Protein AF-A0A4Q6GSN2-F1 (afdb_monomer_lite)

Sequence (92 aa):
MAEIIRNYFMPRWRIDRISCVCGWEGASAQMQMELHEEVTDYACPACENTLLIVSHPDMAQVQQAAAEGNAEAQQQLALVEEALALHRKADQ

Foldseek 3Di:
DAAEAAQPLPPDQQFDWFADPVGDIGGLVQFDWDDDDFWIWTAHPPPRHTHYIYGDDDPVSLVVCVVVVRPVSVVVNVVVVVVVVVVVVVVD

pLDDT: mean 89.49, std 8.02, range [51.66, 95.0]

Structure (mmCIF, N/CA/C/O backbone):
data_AF-A0A4Q6GSN2-F1
#
_entry.id   AF-A0A4Q6GSN2-F1
#
loop_
_atom_site.group_PDB
_atom_site.id
_atom_site.type_symbol
_atom_site.label_atom_id
_atom_site.label_alt_id
_atom_site.label_comp_id
_atom_site.label_asym_id
_atom_site.label_entity_id
_atom_site.label_seq_id
_atom_site.pdbx_PDB_ins_code
_atom_site.Cartn_x
_atom_site.Cartn_y
_atom_site.Cartn_z
_atom_site.occupancy
_atom_site.B_iso_or_equiv
_atom_site.auth_seq_id
_atom_site.auth_comp_id
_atom_site.auth_asym_id
_atom_site.auth_atom_id
_atom_site.pdbx_PDB_model_num
ATOM 1 N N . MET A 1 1 ? 8.397 -14.454 -15.484 1.00 64.44 1 MET A N 1
ATOM 2 C CA . MET A 1 1 ? 7.513 -14.940 -14.405 1.00 64.44 1 MET A CA 1
ATOM 3 C C . MET A 1 1 ? 7.304 -13.759 -13.478 1.00 64.44 1 MET A C 1
ATOM 5 O O . MET A 1 1 ? 8.303 -13.120 -13.176 1.00 64.44 1 MET A O 1
ATOM 9 N N . ALA A 1 2 ? 6.060 -13.412 -13.148 1.00 84.00 2 ALA A N 1
ATOM 10 C CA . ALA A 1 2 ? 5.776 -12.272 -12.276 1.00 84.00 2 ALA A CA 1
ATOM 11 C C . ALA A 1 2 ? 6.251 -12.564 -10.847 1.00 84.00 2 ALA A C 1
ATOM 13 O O . ALA A 1 2 ? 6.164 -13.706 -10.386 1.00 84.00 2 ALA A O 1
ATOM 14 N N . GLU A 1 3 ? 6.761 -11.547 -10.163 1.00 89.94 3 GLU A N 1
ATOM 15 C CA . GLU A 1 3 ? 7.115 -11.649 -8.750 1.00 89.94 3 GLU A CA 1
ATOM 16 C C . GLU A 1 3 ? 5.855 -11.502 -7.888 1.00 89.94 3 GLU A C 1
ATOM 18 O O . GLU A 1 3 ? 5.003 -10.661 -8.166 1.00 89.94 3 GLU A O 1
ATOM 23 N N . ILE A 1 4 ? 5.713 -12.339 -6.855 1.00 92.44 4 ILE A N 1
ATOM 24 C CA . ILE A 1 4 ? 4.534 -12.342 -5.979 1.00 92.44 4 ILE A CA 1
ATOM 25 C C . ILE A 1 4 ? 4.937 -11.851 -4.591 1.00 92.44 4 ILE A C 1
ATOM 27 O O . ILE A 1 4 ? 5.634 -12.550 -3.849 1.00 92.44 4 ILE A O 1
ATOM 31 N N . ILE A 1 5 ? 4.447 -10.675 -4.215 1.00 92.88 5 ILE A N 1
ATOM 32 C CA . ILE A 1 5 ? 4.637 -10.071 -2.899 1.00 92.88 5 ILE A CA 1
ATOM 33 C C . ILE A 1 5 ? 3.462 -10.462 -2.012 1.00 92.88 5 ILE A C 1
ATOM 35 O O . ILE A 1 5 ? 2.379 -9.891 -2.087 1.00 92.88 5 ILE A O 1
ATOM 39 N N . ARG A 1 6 ? 3.687 -11.448 -1.142 1.00 91.81 6 ARG A N 1
ATOM 40 C CA . ARG A 1 6 ? 2.663 -11.920 -0.193 1.00 91.81 6 ARG A CA 1
ATOM 41 C C . ARG A 1 6 ? 2.478 -10.996 1.009 1.00 91.81 6 ARG A C 1
ATOM 43 O O . ARG A 1 6 ? 1.436 -11.042 1.646 1.00 91.81 6 ARG A O 1
ATOM 50 N N . ASN A 1 7 ? 3.497 -10.196 1.325 1.00 90.81 7 ASN A N 1
ATOM 51 C CA . ASN A 1 7 ? 3.472 -9.252 2.435 1.00 90.81 7 ASN A CA 1
ATOM 52 C C . ASN A 1 7 ? 3.500 -7.819 1.898 1.00 90.81 7 ASN A C 1
ATOM 54 O O . ASN A 1 7 ? 4.551 -7.308 1.508 1.00 90.81 7 ASN A O 1
ATOM 58 N N . TYR A 1 8 ? 2.339 -7.171 1.915 1.00 91.12 8 TYR A N 1
ATOM 59 C CA . TYR A 1 8 ? 2.152 -5.788 1.475 1.00 91.12 8 TYR A CA 1
ATOM 60 C C . TYR A 1 8 ? 3.069 -4.786 2.199 1.00 91.12 8 TYR A C 1
ATOM 62 O O . TYR A 1 8 ? 3.515 -3.810 1.597 1.00 91.12 8 TYR A O 1
ATOM 70 N N . PHE A 1 9 ? 3.417 -5.037 3.463 1.00 90.81 9 PHE A N 1
ATOM 71 C CA . PHE A 1 9 ? 4.281 -4.158 4.259 1.00 90.81 9 PHE A CA 1
ATOM 72 C C . PHE A 1 9 ? 5.775 -4.422 4.061 1.00 90.81 9 PHE A C 1
ATOM 74 O O . PHE A 1 9 ? 6.603 -3.772 4.707 1.00 90.81 9 PHE A O 1
ATOM 81 N N . MET A 1 10 ? 6.145 -5.357 3.178 1.00 89.06 10 MET A N 1
ATOM 82 C CA . MET A 1 10 ? 7.546 -5.632 2.891 1.00 89.06 10 MET A CA 1
ATOM 83 C C . MET A 1 10 ? 8.227 -4.348 2.384 1.00 89.06 10 MET A C 1
ATOM 85 O O . MET A 1 10 ? 7.685 -3.636 1.535 1.00 89.06 10 MET A O 1
ATOM 89 N N . PRO A 1 11 ? 9.408 -3.985 2.899 1.00 84.38 11 PRO A N 1
ATOM 90 C CA . PRO A 1 11 ? 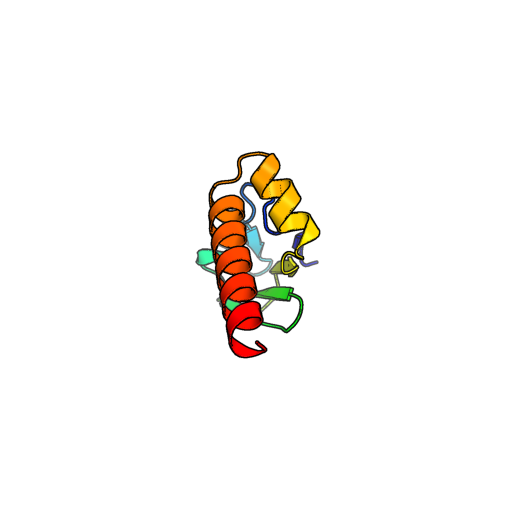10.036 -2.745 2.491 1.00 84.38 11 PRO A CA 1
ATOM 91 C C . PRO A 1 11 ? 10.478 -2.826 1.027 1.00 84.38 11 PRO A C 1
ATOM 93 O O . PRO A 1 11 ? 10.897 -3.867 0.525 1.00 84.38 11 PRO A O 1
ATOM 96 N N . ARG A 1 12 ? 10.465 -1.668 0.373 1.00 87.94 12 ARG A N 1
ATOM 97 C CA . ARG A 1 12 ? 11.041 -1.404 -0.950 1.00 87.94 12 ARG A CA 1
ATOM 98 C C . ARG A 1 12 ? 10.345 -1.987 -2.179 1.00 87.94 12 ARG A C 1
ATOM 100 O O . ARG A 1 12 ? 10.604 -1.435 -3.236 1.00 87.94 12 ARG A O 1
ATOM 107 N N . TRP A 1 13 ? 9.432 -2.958 -2.100 1.00 89.50 13 TRP A N 1
ATOM 108 C CA . TRP A 1 13 ? 8.798 -3.509 -3.321 1.00 89.50 13 TRP A CA 1
ATOM 109 C C . TRP A 1 13 ? 8.111 -2.437 -4.189 1.00 89.50 13 TRP A C 1
ATOM 111 O O . TRP A 1 13 ? 8.062 -2.561 -5.407 1.00 89.50 13 TRP A O 1
ATOM 121 N N . ARG A 1 14 ? 7.635 -1.340 -3.578 1.00 89.56 14 ARG A N 1
ATOM 122 C CA . ARG A 1 14 ? 7.035 -0.204 -4.300 1.00 89.56 14 ARG A CA 1
ATOM 123 C C . ARG A 1 14 ? 8.031 0.675 -5.059 1.00 89.56 14 ARG A C 1
ATOM 125 O O . ARG A 1 14 ? 7.660 1.352 -6.013 1.00 89.56 14 ARG A O 1
ATOM 132 N N . ILE A 1 15 ? 9.272 0.730 -4.584 1.00 90.75 15 ILE A N 1
ATOM 133 C CA . ILE A 1 15 ? 10.327 1.612 -5.110 1.00 90.75 15 ILE A CA 1
ATOM 134 C C . ILE A 1 15 ? 11.421 0.849 -5.855 1.00 90.75 15 ILE A C 1
ATOM 136 O O . ILE A 1 15 ? 12.247 1.475 -6.517 1.00 90.75 15 ILE A O 1
ATOM 140 N N . ASP A 1 16 ? 11.457 -0.476 -5.721 1.00 91.81 16 ASP A N 1
ATOM 141 C CA . ASP A 1 16 ? 12.423 -1.320 -6.405 1.00 91.81 16 ASP A CA 1
ATOM 142 C C . ASP A 1 16 ? 12.200 -1.263 -7.922 1.00 91.81 16 ASP A C 1
ATOM 144 O O . ASP A 1 16 ? 11.076 -1.062 -8.394 1.00 91.81 16 ASP A O 1
ATOM 148 N N . ARG A 1 17 ? 13.288 -1.363 -8.693 1.00 92.00 17 ARG A N 1
ATOM 149 C CA . ARG A 1 17 ? 13.236 -1.234 -10.152 1.00 92.00 17 ARG A CA 1
ATOM 150 C C . ARG A 1 17 ? 13.076 -2.612 -10.760 1.00 92.00 17 ARG A C 1
ATOM 152 O O . ARG A 1 17 ? 13.982 -3.434 -10.695 1.00 92.00 17 ARG A O 1
ATOM 159 N N . ILE A 1 18 ? 11.952 -2.813 -11.427 1.00 92.25 18 ILE A N 1
ATOM 160 C CA . ILE A 1 18 ? 11.638 -4.062 -12.102 1.00 92.25 18 ILE A CA 1
ATOM 161 C C . ILE A 1 18 ? 11.869 -3.871 -13.597 1.00 92.25 18 ILE A C 1
ATOM 163 O O . ILE A 1 18 ? 11.372 -2.920 -14.208 1.00 92.25 18 ILE A O 1
ATOM 167 N N . SER A 1 19 ? 12.637 -4.787 -14.180 1.00 92.25 19 SER A N 1
ATOM 168 C CA . SER A 1 19 ? 12.890 -4.845 -15.614 1.00 92.25 19 SER A CA 1
ATOM 169 C C . SER A 1 19 ? 11.909 -5.797 -16.297 1.00 92.25 19 SER A C 1
ATOM 171 O O . SER A 1 19 ? 11.599 -6.888 -15.818 1.00 92.25 19 SER A O 1
ATOM 173 N N . CYS A 1 20 ? 11.394 -5.366 -17.442 1.00 93.44 20 CYS A N 1
ATOM 174 C CA . CYS A 1 20 ? 10.509 -6.137 -18.297 1.00 93.44 20 CYS A CA 1
ATOM 175 C C . CYS A 1 20 ? 11.275 -6.694 -19.501 1.00 93.44 20 CYS A C 1
ATOM 177 O O . CYS A 1 20 ? 12.201 -6.070 -20.018 1.00 93.44 20 CYS A O 1
ATOM 179 N N . VAL A 1 21 ? 10.819 -7.833 -20.023 1.00 91.06 21 VAL A N 1
ATOM 180 C CA . VAL A 1 21 ? 11.358 -8.462 -21.240 1.00 91.06 21 VAL A CA 1
ATOM 181 C C . VAL A 1 21 ? 11.256 -7.586 -22.494 1.00 91.06 21 VAL A C 1
ATOM 183 O O . VAL A 1 21 ? 12.022 -7.783 -23.430 1.00 91.06 21 VAL A O 1
ATOM 186 N N . CYS A 1 22 ? 10.352 -6.601 -22.522 1.00 93.25 22 CYS A N 1
ATOM 187 C CA . CYS A 1 22 ? 10.253 -5.639 -23.623 1.00 93.25 22 CYS A CA 1
ATOM 188 C C . CYS A 1 22 ? 11.324 -4.532 -23.575 1.00 93.25 22 CYS A C 1
ATOM 190 O O . CYS A 1 22 ? 11.391 -3.713 -24.489 1.00 93.25 22 CYS A O 1
ATOM 192 N N . GLY A 1 23 ? 12.143 -4.489 -22.516 1.00 93.00 23 GLY A N 1
ATOM 193 C CA . GLY A 1 23 ? 13.175 -3.473 -22.295 1.00 93.00 23 GLY A CA 1
ATOM 194 C C . GLY A 1 23 ? 12.739 -2.296 -21.417 1.00 93.00 23 GLY A C 1
ATOM 195 O O . GLY A 1 23 ? 13.544 -1.403 -21.163 1.00 93.00 23 GLY A O 1
ATOM 196 N N . TRP A 1 24 ? 11.493 -2.274 -20.936 1.00 94.25 24 TRP A N 1
ATOM 197 C CA . TRP A 1 24 ? 11.033 -1.271 -19.971 1.00 94.25 24 TRP A CA 1
ATOM 198 C C . TRP A 1 24 ? 11.603 -1.544 -18.572 1.00 94.25 24 TRP A C 1
ATOM 200 O O . TRP A 1 24 ? 11.652 -2.694 -18.142 1.00 94.25 24 TRP A O 1
ATOM 210 N N . GLU A 1 25 ? 11.991 -0.498 -17.841 1.00 93.56 25 GLU A N 1
ATOM 211 C CA . GLU A 1 25 ? 12.485 -0.607 -16.466 1.00 93.56 25 GLU A CA 1
ATOM 212 C C . GLU A 1 25 ? 11.969 0.552 -15.611 1.00 93.56 25 GLU A C 1
ATOM 214 O O . GLU A 1 25 ? 12.200 1.722 -15.926 1.00 93.56 25 GLU A O 1
ATOM 219 N N . GLY A 1 26 ? 11.321 0.235 -14.493 1.00 92.88 26 GLY A N 1
ATOM 220 C CA . GLY A 1 26 ? 10.735 1.238 -13.612 1.00 92.88 26 GLY A CA 1
ATOM 221 C C . GLY A 1 26 ? 10.254 0.662 -12.287 1.00 92.88 26 GLY A C 1
ATOM 222 O O . GLY A 1 26 ? 10.325 -0.540 -12.049 1.00 92.88 26 GLY A O 1
ATOM 223 N N . ALA A 1 27 ? 9.785 1.547 -11.412 1.00 93.06 27 ALA A N 1
ATOM 224 C CA . ALA A 1 27 ? 9.173 1.170 -10.138 1.00 93.06 27 ALA A CA 1
ATOM 225 C C . ALA A 1 27 ? 7.690 0.820 -10.322 1.00 93.06 27 ALA A C 1
ATOM 227 O O . ALA A 1 27 ? 7.088 1.216 -11.324 1.00 93.06 27 ALA A O 1
ATOM 228 N N . SER A 1 28 ? 7.078 0.150 -9.340 1.00 89.88 28 SER A N 1
ATOM 229 C CA . SER A 1 28 ? 5.658 -0.232 -9.416 1.00 89.88 28 SER A CA 1
ATOM 230 C C . SER A 1 28 ? 4.723 0.971 -9.600 1.00 89.88 28 SER A C 1
ATOM 232 O O . SER A 1 28 ? 3.712 0.864 -10.282 1.00 89.88 28 SER A O 1
ATOM 234 N N . ALA A 1 29 ? 5.106 2.155 -9.104 1.00 90.06 29 ALA A N 1
ATOM 235 C CA . ALA A 1 29 ? 4.366 3.405 -9.308 1.00 90.06 29 ALA A CA 1
ATOM 236 C C . ALA A 1 29 ? 4.262 3.862 -10.780 1.00 90.06 29 ALA A C 1
ATOM 238 O O . ALA A 1 29 ? 3.425 4.699 -11.100 1.00 90.06 29 ALA A O 1
ATOM 239 N N . GLN A 1 30 ? 5.125 3.357 -11.668 1.00 93.00 30 GLN A N 1
ATOM 240 C CA . GLN A 1 30 ? 5.102 3.656 -13.107 1.00 93.00 30 GLN A CA 1
ATOM 241 C C . GLN A 1 30 ? 4.406 2.553 -13.923 1.00 93.00 30 GLN A C 1
ATOM 243 O O . GLN A 1 30 ? 4.338 2.646 -15.148 1.00 93.00 30 GLN A O 1
ATOM 248 N N . MET A 1 31 ? 3.941 1.490 -13.264 1.00 93.69 31 MET A N 1
ATOM 249 C CA . MET A 1 31 ? 3.253 0.368 -13.895 1.00 93.69 31 MET A CA 1
ATOM 250 C C . MET A 1 31 ? 1.750 0.614 -13.982 1.00 93.69 31 MET A C 1
ATOM 252 O O . MET A 1 31 ? 1.193 1.444 -13.264 1.00 93.69 31 MET A O 1
ATOM 256 N N . GLN A 1 32 ? 1.089 -0.138 -14.857 1.00 93.75 32 GLN A N 1
ATOM 257 C CA . GLN A 1 32 ? -0.367 -0.195 -14.884 1.00 93.75 32 GLN A CA 1
ATOM 258 C C . GLN A 1 32 ? -0.842 -1.048 -13.715 1.00 93.75 32 GLN A C 1
ATOM 260 O O . GLN A 1 32 ? -0.479 -2.216 -13.627 1.00 93.75 32 GLN A O 1
ATOM 265 N N . MET A 1 33 ? -1.609 -0.439 -12.818 1.00 94.50 33 MET A N 1
ATOM 266 C CA . MET A 1 33 ? -2.140 -1.086 -11.626 1.00 94.50 33 MET A CA 1
ATOM 267 C C . MET A 1 33 ? -3.565 -1.571 -11.896 1.00 94.50 33 MET A C 1
ATOM 269 O O . MET A 1 33 ? -4.431 -0.760 -12.227 1.00 94.50 33 MET A O 1
ATOM 273 N N . GLU A 1 34 ? -3.807 -2.863 -11.713 1.00 94.38 34 GLU A N 1
ATOM 274 C CA . GLU A 1 34 ? -5.125 -3.486 -11.790 1.00 94.38 34 GLU A CA 1
ATOM 275 C C . GLU A 1 34 ? -5.506 -4.047 -10.416 1.00 94.38 34 GLU A C 1
ATOM 277 O O . GLU A 1 34 ? -4.762 -4.809 -9.797 1.00 94.38 34 GLU A O 1
ATOM 282 N N . LEU A 1 35 ? -6.649 -3.598 -9.896 1.00 93.12 35 LEU A N 1
ATOM 283 C CA . LEU A 1 35 ? -7.135 -3.988 -8.577 1.00 93.12 35 LEU A CA 1
ATOM 284 C C . LEU A 1 35 ? -8.034 -5.219 -8.709 1.00 93.12 35 LEU A C 1
ATOM 286 O O . LEU A 1 35 ? -9.080 -5.151 -9.355 1.00 93.12 35 LEU A O 1
ATOM 290 N N . HIS A 1 36 ? -7.666 -6.305 -8.036 1.00 92.88 36 HIS A N 1
ATOM 291 C CA . HIS A 1 36 ? -8.507 -7.488 -7.870 1.00 92.88 36 HIS A CA 1
ATOM 292 C C . HIS A 1 36 ? -9.014 -7.572 -6.428 1.00 92.88 36 HIS A C 1
ATOM 294 O O . HIS A 1 36 ? -8.723 -6.720 -5.594 1.00 92.88 36 HIS A O 1
ATOM 300 N N . GLU A 1 37 ? -9.807 -8.596 -6.123 1.00 88.31 37 GLU A N 1
ATOM 301 C CA . GLU A 1 37 ? -10.400 -8.757 -4.792 1.00 88.31 37 GLU A CA 1
ATOM 302 C C . GLU A 1 37 ? -9.326 -8.981 -3.708 1.00 88.31 37 GLU A C 1
ATOM 304 O O . GLU A 1 37 ? -9.296 -8.290 -2.688 1.00 88.31 37 GLU A O 1
ATOM 309 N N . GLU A 1 38 ? -8.384 -9.891 -3.963 1.00 89.75 38 GLU A N 1
ATOM 310 C CA . GLU A 1 38 ? -7.381 -10.331 -2.978 1.00 89.75 38 GLU A CA 1
ATOM 311 C C . GLU A 1 38 ? -5.956 -9.853 -3.296 1.00 89.75 38 GLU A C 1
ATOM 313 O O . GLU A 1 38 ? -5.058 -9.931 -2.452 1.00 89.75 38 GLU A O 1
ATOM 318 N N . VAL A 1 39 ? -5.727 -9.379 -4.521 1.00 93.75 39 VAL A N 1
ATOM 319 C CA . VAL A 1 39 ? -4.410 -8.969 -5.013 1.00 93.75 39 VAL A CA 1
ATOM 320 C C . VAL A 1 39 ? -4.505 -7.705 -5.860 1.00 93.75 39 VAL A C 1
ATOM 322 O O . VAL A 1 39 ? -5.548 -7.383 -6.420 1.00 93.75 39 VAL A O 1
ATOM 325 N N . THR A 1 40 ? -3.389 -7.002 -5.985 1.00 94.44 40 THR A N 1
ATOM 326 C CA . THR A 1 40 ? -3.189 -5.949 -6.977 1.00 94.44 40 THR A CA 1
ATOM 327 C C . THR A 1 40 ? -2.119 -6.399 -7.961 1.00 94.44 40 THR A C 1
ATOM 329 O O . THR A 1 40 ? -0.994 -6.711 -7.556 1.00 94.44 40 THR A O 1
ATOM 332 N N . ASP A 1 41 ? -2.457 -6.384 -9.243 1.00 94.94 41 ASP A N 1
ATOM 333 C CA . ASP A 1 41 ? -1.545 -6.710 -10.328 1.00 94.94 41 ASP A CA 1
ATOM 334 C C . ASP A 1 41 ? -0.898 -5.432 -10.864 1.00 94.94 41 ASP A C 1
ATOM 336 O O . ASP A 1 41 ? -1.547 -4.407 -11.070 1.00 94.94 41 ASP A O 1
ATOM 340 N N . TYR A 1 42 ? 0.409 -5.487 -11.106 1.00 94.88 42 TYR A N 1
ATOM 341 C CA . TYR A 1 42 ? 1.162 -4.422 -11.751 1.00 94.88 42 TYR A CA 1
ATOM 342 C C . TYR A 1 42 ? 1.748 -4.938 -13.063 1.00 94.88 42 TYR A C 1
ATOM 344 O O . TYR A 1 42 ? 2.635 -5.804 -13.096 1.00 94.88 42 TYR A O 1
ATOM 352 N N . ALA A 1 43 ? 1.251 -4.382 -14.160 1.00 95.00 43 ALA A N 1
ATOM 353 C CA . ALA A 1 43 ? 1.640 -4.726 -15.514 1.00 95.00 43 ALA A CA 1
ATOM 354 C C . ALA A 1 43 ? 2.531 -3.655 -16.148 1.00 95.00 43 ALA A C 1
ATOM 356 O O . ALA A 1 43 ? 2.442 -2.457 -15.870 1.00 95.00 43 ALA A O 1
ATOM 357 N N . CYS A 1 44 ? 3.401 -4.092 -17.055 1.00 94.81 44 CYS A N 1
ATOM 358 C CA . CYS A 1 44 ? 4.227 -3.185 -17.835 1.00 94.81 44 CYS A CA 1
ATOM 359 C C . CYS A 1 44 ? 3.346 -2.221 -18.659 1.00 94.81 44 CYS A C 1
ATOM 361 O O . CYS A 1 44 ? 2.470 -2.681 -19.393 1.00 94.81 44 CYS A O 1
ATOM 363 N N . PRO A 1 45 ? 3.603 -0.901 -18.641 1.00 93.81 45 PRO A N 1
ATOM 364 C CA . PRO A 1 45 ? 2.836 0.054 -19.443 1.00 93.81 45 PRO A CA 1
ATOM 365 C C . PRO A 1 45 ? 3.113 -0.047 -20.950 1.00 93.81 45 PRO A C 1
ATOM 367 O O . PRO A 1 45 ? 2.346 0.476 -21.748 1.00 93.81 45 PRO A O 1
ATOM 370 N N . ALA A 1 46 ? 4.210 -0.697 -21.353 1.00 93.50 46 ALA A N 1
ATOM 371 C CA . ALA A 1 46 ? 4.619 -0.784 -22.7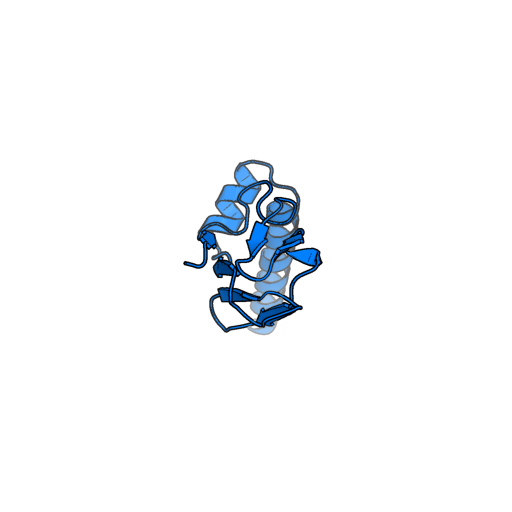55 1.00 93.50 46 ALA A CA 1
ATOM 372 C C . ALA A 1 46 ? 4.146 -2.060 -23.468 1.00 93.50 46 ALA A C 1
ATOM 374 O O . ALA A 1 46 ? 3.995 -2.054 -24.684 1.00 93.50 46 ALA A O 1
ATOM 375 N N . CYS A 1 47 ? 3.978 -3.167 -22.740 1.00 93.94 47 CYS A N 1
ATOM 376 C CA . CYS A 1 47 ? 3.645 -4.468 -23.334 1.00 93.94 47 CYS A CA 1
ATOM 377 C C . CYS A 1 47 ? 2.601 -5.267 -22.548 1.00 93.94 47 CYS A C 1
ATOM 379 O O . CYS A 1 47 ? 2.397 -6.437 -22.850 1.00 93.94 47 CYS A O 1
ATOM 381 N N . GLU A 1 48 ? 2.009 -4.667 -21.509 1.00 92.88 48 GLU A N 1
ATOM 382 C CA . GLU A 1 48 ? 0.918 -5.240 -20.703 1.00 92.88 48 GLU A CA 1
ATOM 383 C C . GLU A 1 48 ? 1.266 -6.552 -19.978 1.00 92.88 48 GLU A C 1
ATOM 385 O O . GLU A 1 48 ? 0.421 -7.174 -19.347 1.00 92.88 48 GLU A O 1
ATOM 390 N N . ASN A 1 49 ? 2.534 -6.966 -19.993 1.00 93.25 49 ASN A N 1
ATOM 391 C CA . ASN A 1 49 ? 2.972 -8.147 -19.269 1.00 93.25 49 ASN A CA 1
ATOM 392 C C . ASN A 1 49 ? 2.963 -7.891 -17.753 1.00 93.25 49 ASN A C 1
ATOM 394 O O . ASN A 1 49 ? 3.647 -6.974 -17.291 1.00 93.25 49 ASN A O 1
ATOM 398 N N . THR A 1 50 ? 2.288 -8.745 -16.980 1.00 94.06 50 THR A N 1
ATOM 399 C CA . THR A 1 50 ? 2.296 -8.709 -15.509 1.00 94.06 50 THR A CA 1
ATOM 400 C C . THR A 1 50 ? 3.706 -8.930 -14.970 1.00 94.06 50 THR A C 1
ATOM 402 O O . THR A 1 50 ? 4.363 -9.933 -15.272 1.00 94.06 50 THR A O 1
ATOM 405 N N . LEU A 1 51 ? 4.188 -7.969 -14.187 1.00 93.25 51 LEU A N 1
ATOM 406 C CA . LEU A 1 51 ? 5.530 -7.980 -13.609 1.00 93.25 51 LEU A CA 1
ATOM 407 C C . LEU A 1 51 ? 5.500 -8.293 -12.119 1.00 93.25 51 LEU A C 1
ATOM 409 O O . LEU A 1 51 ? 6.367 -9.021 -11.637 1.00 93.25 51 LEU A O 1
ATOM 413 N N . LEU A 1 52 ? 4.497 -7.775 -11.415 1.00 94.38 52 LEU A N 1
ATOM 414 C CA . LEU A 1 52 ? 4.384 -7.879 -9.970 1.00 94.38 52 LEU A CA 1
ATOM 415 C C . LEU A 1 52 ? 2.930 -8.131 -9.579 1.00 94.38 52 LEU A C 1
ATOM 417 O O . LEU A 1 52 ? 2.029 -7.516 -10.136 1.00 94.38 52 LEU A O 1
ATOM 421 N N . ILE A 1 53 ? 2.720 -9.014 -8.612 1.00 94.62 53 ILE A N 1
ATOM 422 C CA . ILE A 1 53 ? 1.417 -9.310 -8.014 1.00 94.62 53 ILE A CA 1
ATOM 423 C C . ILE A 1 53 ? 1.564 -9.107 -6.514 1.00 94.62 53 ILE A C 1
ATOM 425 O O . ILE A 1 53 ? 2.452 -9.700 -5.899 1.00 94.62 53 ILE A O 1
ATOM 429 N N . VAL A 1 54 ? 0.719 -8.279 -5.911 1.00 94.75 54 VAL A N 1
ATOM 430 C CA . VAL A 1 54 ? 0.813 -7.938 -4.488 1.00 94.75 54 VAL A CA 1
ATOM 431 C C . VAL A 1 54 ? -0.453 -8.349 -3.768 1.00 94.75 54 VAL A C 1
ATOM 433 O O . VAL A 1 54 ? -1.531 -7.857 -4.079 1.00 94.75 54 VAL A O 1
ATOM 436 N N . SER A 1 55 ? -0.325 -9.230 -2.782 1.00 94.50 55 SER A N 1
ATOM 437 C CA . SER A 1 55 ? -1.449 -9.650 -1.950 1.00 94.50 55 SER A CA 1
ATOM 438 C C . SER A 1 55 ? -1.881 -8.533 -1.007 1.00 94.50 55 SER A C 1
ATOM 440 O O . SER A 1 55 ? -1.044 -7.878 -0.379 1.00 94.50 55 SER A O 1
ATOM 442 N N . HIS A 1 56 ? -3.191 -8.323 -0.899 1.00 92.69 56 HIS A N 1
ATOM 443 C CA . HIS A 1 5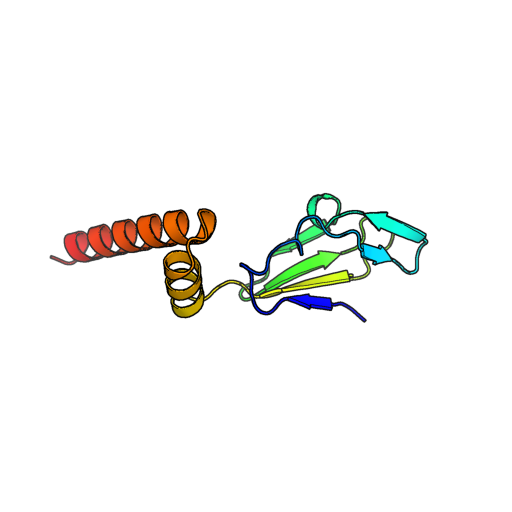6 ? -3.757 -7.384 0.059 1.00 92.69 56 HIS A CA 1
ATOM 444 C C . HIS A 1 56 ? -3.478 -7.850 1.496 1.00 92.69 56 HIS A C 1
ATOM 446 O O . HIS A 1 56 ? -3.538 -9.050 1.773 1.00 92.69 56 HIS A O 1
ATOM 452 N N . PRO A 1 57 ? -3.147 -6.930 2.421 1.00 91.94 57 PRO A N 1
ATOM 453 C CA . PRO A 1 57 ? -2.873 -7.301 3.797 1.00 91.94 57 PRO A CA 1
ATOM 454 C C . PRO A 1 57 ? -4.164 -7.697 4.515 1.00 91.94 57 PRO A C 1
ATOM 456 O O . PRO A 1 57 ? -5.164 -6.981 4.487 1.00 91.94 57 PRO A O 1
ATOM 459 N N . ASP A 1 58 ? -4.108 -8.808 5.233 1.00 90.88 58 ASP A N 1
ATOM 460 C CA . ASP A 1 58 ? -5.128 -9.208 6.197 1.00 90.88 58 ASP A CA 1
ATOM 461 C C . ASP A 1 58 ? -4.867 -8.575 7.575 1.00 90.88 58 ASP A C 1
ATOM 463 O O . ASP A 1 58 ? -3.775 -8.093 7.889 1.00 90.88 58 ASP A O 1
ATOM 467 N N . MET A 1 59 ? -5.888 -8.582 8.436 1.00 89.69 59 MET A N 1
ATOM 468 C CA . MET A 1 59 ? -5.836 -7.930 9.753 1.00 89.69 59 MET A CA 1
ATOM 469 C C . MET A 1 59 ? -4.678 -8.405 10.636 1.00 89.69 59 MET A C 1
ATOM 471 O O . MET A 1 59 ? -4.181 -7.639 11.463 1.00 89.69 59 MET A O 1
ATOM 475 N N . ALA A 1 60 ? -4.247 -9.659 10.491 1.00 90.75 60 ALA A N 1
ATOM 476 C CA . ALA A 1 60 ? -3.097 -10.185 11.219 1.00 90.75 60 ALA A CA 1
ATOM 477 C C . ALA A 1 60 ? -1.794 -9.508 10.765 1.00 90.75 60 ALA A C 1
ATOM 479 O O . ALA A 1 60 ? -1.010 -9.070 11.607 1.00 90.75 60 ALA A O 1
ATOM 480 N N . GLN A 1 61 ? -1.593 -9.352 9.452 1.00 90.44 61 GLN A N 1
ATOM 481 C CA . GLN A 1 61 ? -0.430 -8.657 8.900 1.00 90.44 61 GLN A CA 1
ATOM 482 C C . GLN A 1 61 ? -0.409 -7.173 9.266 1.00 90.44 61 GLN A C 1
ATOM 484 O O . GLN A 1 61 ? 0.650 -6.661 9.621 1.00 90.44 61 GLN A O 1
ATOM 489 N N . VAL A 1 62 ? -1.561 -6.495 9.250 1.00 93.12 62 VAL A N 1
ATOM 490 C CA . VAL A 1 62 ? -1.653 -5.084 9.664 1.00 93.12 62 VAL A CA 1
ATOM 491 C C . VAL A 1 62 ? -1.233 -4.916 11.127 1.00 93.12 62 VAL A C 1
ATOM 493 O O . VAL A 1 62 ? -0.394 -4.073 11.431 1.00 93.12 62 VAL A O 1
ATOM 496 N N . GLN A 1 63 ? -1.755 -5.745 12.037 1.00 91.75 63 GLN A N 1
ATOM 497 C CA . GLN A 1 63 ? -1.389 -5.689 13.458 1.00 91.75 63 GLN A CA 1
ATOM 498 C C . GLN A 1 63 ? 0.093 -5.996 13.686 1.00 91.75 63 GLN A C 1
ATOM 500 O O . GLN A 1 63 ? 0.754 -5.304 14.459 1.00 91.75 63 GLN A O 1
ATOM 505 N N . GLN A 1 64 ? 0.621 -7.010 12.997 1.00 93.00 64 GLN A N 1
ATOM 506 C CA . GLN A 1 64 ? 2.021 -7.397 13.118 1.00 93.00 64 GLN A CA 1
ATOM 507 C C . GLN A 1 64 ? 2.950 -6.283 12.621 1.00 93.00 64 GLN A C 1
ATOM 509 O O . GLN A 1 64 ? 3.848 -5.873 13.354 1.00 93.00 64 GLN A O 1
ATOM 514 N N . ALA A 1 65 ? 2.683 -5.728 11.437 1.00 92.12 65 ALA A N 1
ATOM 515 C CA . ALA A 1 65 ? 3.472 -4.636 10.878 1.00 92.12 65 ALA A CA 1
ATOM 516 C C . ALA A 1 65 ? 3.359 -3.354 11.723 1.00 92.12 65 ALA A C 1
ATOM 518 O O . ALA A 1 65 ? 4.346 -2.639 11.899 1.00 92.12 65 ALA A O 1
ATOM 519 N N . ALA A 1 66 ? 2.185 -3.075 12.298 1.00 92.94 66 ALA A N 1
ATOM 520 C CA . ALA A 1 66 ? 1.995 -1.951 13.210 1.00 92.94 66 ALA A CA 1
ATOM 521 C C . ALA A 1 66 ? 2.812 -2.117 14.503 1.00 92.94 66 ALA A C 1
ATOM 523 O O . ALA A 1 66 ? 3.427 -1.156 14.973 1.00 92.94 66 ALA A O 1
ATOM 524 N N . ALA A 1 67 ? 2.861 -3.337 15.049 1.00 92.12 67 ALA A N 1
ATOM 525 C CA . ALA A 1 67 ? 3.684 -3.680 16.207 1.00 92.12 67 ALA A CA 1
ATOM 526 C C . ALA A 1 67 ? 5.191 -3.604 15.900 1.00 92.12 67 ALA A C 1
ATOM 528 O O . ALA A 1 67 ? 5.975 -3.230 16.769 1.00 92.12 67 ALA A O 1
ATOM 529 N N . GLU A 1 68 ? 5.593 -3.892 14.660 1.00 91.19 68 GLU A N 1
ATOM 530 C CA . GLU A 1 68 ? 6.967 -3.718 14.167 1.00 91.19 68 GLU A CA 1
ATOM 531 C C . GLU A 1 68 ? 7.341 -2.246 13.891 1.00 91.19 68 GLU A C 1
ATOM 533 O O . GLU A 1 68 ? 8.484 -1.952 13.541 1.00 91.19 68 GLU A O 1
ATOM 538 N N . GLY A 1 69 ? 6.410 -1.304 14.078 1.00 90.38 69 GLY A N 1
ATOM 539 C CA . GLY A 1 69 ? 6.655 0.132 13.916 1.00 90.38 69 GLY A CA 1
ATOM 540 C C . GLY A 1 69 ? 6.488 0.646 12.485 1.00 90.38 69 GLY A C 1
ATOM 541 O O . GLY A 1 69 ? 6.989 1.723 12.158 1.00 90.38 69 GLY A O 1
ATOM 542 N N . ASN A 1 70 ? 5.795 -0.094 11.614 1.00 90.88 70 ASN A N 1
ATOM 543 C CA . ASN A 1 70 ? 5.453 0.392 10.282 1.00 90.88 70 ASN A CA 1
ATOM 544 C C . ASN A 1 70 ? 4.365 1.476 10.381 1.00 90.88 70 ASN A C 1
ATOM 546 O O . ASN A 1 70 ? 3.231 1.195 10.768 1.00 90.88 70 ASN A O 1
ATOM 550 N N . ALA A 1 71 ? 4.707 2.711 10.007 1.00 90.88 71 ALA A N 1
ATOM 551 C CA . ALA A 1 71 ? 3.804 3.855 10.125 1.00 90.88 71 ALA A CA 1
ATOM 552 C C . ALA A 1 71 ? 2.510 3.690 9.304 1.00 90.88 71 ALA A C 1
ATOM 554 O O . ALA A 1 71 ? 1.436 4.032 9.789 1.00 90.88 71 ALA A O 1
ATOM 555 N N . GLU A 1 72 ? 2.593 3.122 8.095 1.00 89.75 72 GLU A N 1
ATOM 556 C CA . GLU A 1 72 ? 1.420 2.857 7.248 1.00 89.75 72 GLU A CA 1
ATOM 557 C C . GLU A 1 72 ? 0.485 1.852 7.930 1.00 89.75 72 GLU A C 1
ATOM 559 O O . GLU A 1 72 ? -0.709 2.113 8.071 1.00 89.75 72 GLU A O 1
ATOM 564 N N . ALA A 1 73 ? 1.037 0.753 8.451 1.00 92.81 73 ALA A N 1
ATOM 565 C CA . ALA A 1 73 ? 0.264 -0.251 9.174 1.00 92.81 73 ALA A CA 1
ATOM 566 C C . ALA A 1 73 ? -0.389 0.312 10.447 1.00 92.81 73 ALA A C 1
ATOM 568 O O . ALA A 1 73 ? -1.546 0.009 10.725 1.00 92.81 73 ALA A O 1
ATOM 569 N N . GLN A 1 74 ? 0.315 1.165 11.201 1.00 93.69 74 GLN A N 1
ATOM 570 C CA . GLN A 1 74 ? -0.240 1.833 12.385 1.00 93.69 74 GLN A CA 1
ATOM 571 C C . GLN A 1 74 ? -1.429 2.731 12.027 1.00 93.69 74 GLN A C 1
ATOM 573 O O . GLN A 1 74 ? -2.447 2.712 12.718 1.00 93.69 74 GLN A O 1
ATOM 578 N N . GLN A 1 75 ? -1.327 3.489 10.932 1.00 92.44 75 GLN A N 1
ATOM 579 C CA . GLN A 1 75 ? -2.431 4.320 10.455 1.00 92.44 75 GLN A CA 1
ATOM 580 C C . GLN A 1 75 ? -3.613 3.475 9.968 1.00 92.44 75 GLN A C 1
ATOM 582 O O . GLN A 1 75 ? -4.755 3.778 10.308 1.00 92.44 75 GLN A O 1
ATOM 587 N N . GLN A 1 76 ? -3.356 2.401 9.215 1.00 91.19 76 GLN A N 1
ATOM 588 C CA . GLN A 1 76 ? -4.410 1.490 8.764 1.00 91.19 76 GLN A CA 1
ATOM 589 C C . GLN A 1 76 ? -5.116 0.812 9.940 1.00 91.19 76 GLN A C 1
ATOM 591 O O . GLN A 1 76 ? -6.344 0.747 9.947 1.00 91.19 76 GLN A O 1
ATOM 596 N N . LEU A 1 77 ? -4.368 0.361 10.951 1.00 92.38 77 LEU A N 1
ATOM 597 C CA . LEU A 1 77 ? -4.937 -0.253 12.146 1.00 92.38 77 LEU A CA 1
ATOM 598 C C . LEU A 1 77 ? -5.883 0.715 12.867 1.00 92.38 77 LEU A C 1
ATOM 600 O O . LEU A 1 77 ? -7.030 0.358 13.115 1.00 92.38 77 LEU A O 1
ATOM 604 N N . ALA A 1 78 ? -5.446 1.957 13.097 1.00 92.38 78 ALA A N 1
ATOM 605 C CA . ALA A 1 78 ? -6.262 2.974 13.756 1.00 92.38 78 ALA A CA 1
ATOM 606 C C . ALA A 1 78 ? -7.578 3.262 13.006 1.00 92.38 78 ALA A C 1
ATOM 608 O O . ALA A 1 78 ? -8.631 3.390 13.631 1.00 92.38 78 ALA A O 1
ATOM 609 N N . LEU A 1 79 ? -7.540 3.319 11.668 1.00 89.94 79 LEU A N 1
ATOM 610 C CA . LEU A 1 79 ? -8.737 3.506 10.838 1.00 89.94 79 LEU A CA 1
ATOM 611 C C . LEU A 1 79 ? -9.708 2.325 10.955 1.00 89.94 79 LEU A C 1
ATOM 613 O O . LEU A 1 79 ? -10.919 2.524 11.060 1.00 89.94 79 LEU A O 1
ATOM 617 N N . VAL A 1 80 ? -9.191 1.093 10.951 1.00 88.56 80 VAL A N 1
ATOM 618 C CA . VAL A 1 80 ? -10.026 -0.105 11.107 1.00 88.56 80 VAL A CA 1
ATOM 619 C C . VAL A 1 80 ? -10.640 -0.161 12.505 1.00 88.56 80 VAL A C 1
ATOM 621 O O . VAL A 1 80 ? -11.833 -0.430 12.637 1.00 88.56 80 VAL A O 1
ATOM 624 N N . GLU A 1 81 ? -9.867 0.132 13.551 1.00 88.31 81 GLU A N 1
ATOM 625 C CA . GLU A 1 81 ? -10.362 0.179 14.929 1.00 88.31 81 GLU A CA 1
ATOM 626 C C . GLU A 1 81 ? -11.473 1.224 15.106 1.00 88.31 81 GLU A C 1
ATOM 628 O O . GLU A 1 81 ? -12.500 0.936 15.729 1.00 88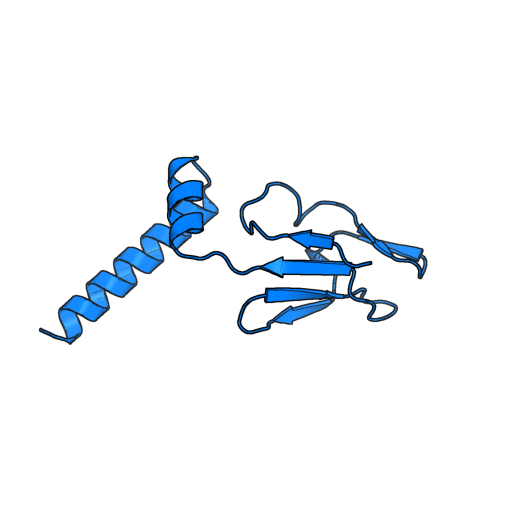.31 81 GLU A O 1
ATOM 633 N N . GLU A 1 82 ? -11.316 2.409 14.509 1.00 88.88 82 GLU A N 1
ATOM 634 C CA . GLU A 1 82 ? -12.348 3.447 14.510 1.00 88.88 82 GLU A CA 1
ATOM 635 C C . GLU A 1 82 ? -13.614 2.991 13.769 1.00 88.88 82 GLU A C 1
ATOM 637 O O . GLU A 1 82 ? -14.722 3.093 14.307 1.00 88.88 82 GLU A O 1
ATOM 642 N N . ALA A 1 83 ? -13.470 2.415 12.572 1.00 87.06 83 ALA A N 1
ATOM 643 C CA . ALA A 1 83 ? -14.597 1.916 11.786 1.00 87.06 83 ALA A CA 1
ATOM 644 C C . ALA A 1 83 ? -15.380 0.812 12.520 1.00 87.06 83 ALA A C 1
ATOM 646 O O . ALA A 1 83 ? -16.617 0.817 12.516 1.00 87.06 83 ALA A O 1
ATOM 647 N N . LEU A 1 84 ? -14.675 -0.102 13.196 1.00 84.94 84 LEU A N 1
ATOM 648 C CA . LE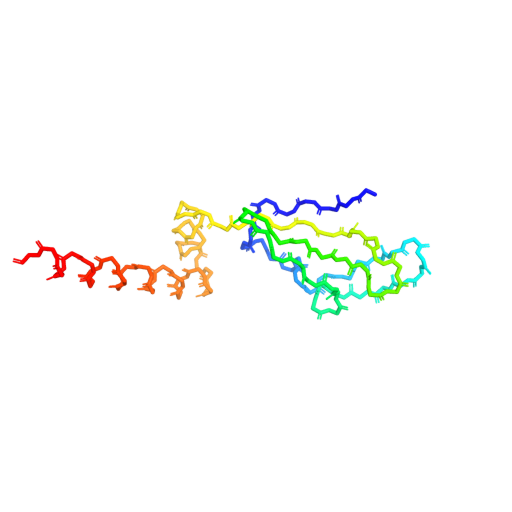U A 1 84 ? -15.272 -1.154 14.023 1.00 84.94 84 LEU A CA 1
ATOM 649 C C . LEU A 1 84 ? -16.002 -0.575 15.243 1.00 84.94 84 LEU A C 1
ATOM 651 O O . LEU A 1 84 ? -17.085 -1.044 15.600 1.00 84.94 84 LEU A O 1
ATOM 655 N N . ALA A 1 85 ? -15.440 0.455 15.881 1.00 83.94 85 ALA A N 1
ATOM 656 C CA . ALA A 1 85 ? -16.073 1.132 17.009 1.00 83.94 85 ALA A CA 1
ATOM 657 C C . ALA A 1 85 ? -17.357 1.872 16.598 1.00 83.94 85 ALA A C 1
ATOM 659 O O . ALA A 1 85 ? -18.325 1.880 17.360 1.00 83.94 85 ALA A O 1
ATOM 660 N N . LEU A 1 86 ? -17.388 2.462 15.399 1.00 82.38 86 LEU A N 1
ATOM 661 C CA . LEU A 1 86 ? -18.587 3.083 14.833 1.00 82.38 86 LEU A CA 1
ATOM 662 C C . LEU A 1 86 ? -19.667 2.044 14.510 1.00 82.38 86 LEU A C 1
ATOM 664 O O . LEU A 1 86 ? -20.814 2.230 14.910 1.00 82.38 86 LEU A O 1
ATOM 668 N N . HIS A 1 87 ? -19.306 0.929 13.868 1.00 74.88 87 HIS A N 1
ATOM 669 C CA . HIS A 1 87 ? -20.259 -0.147 13.564 1.00 74.88 87 HIS A CA 1
ATOM 670 C C . HIS A 1 87 ? -20.872 -0.745 14.834 1.00 74.88 87 HIS A C 1
ATOM 672 O O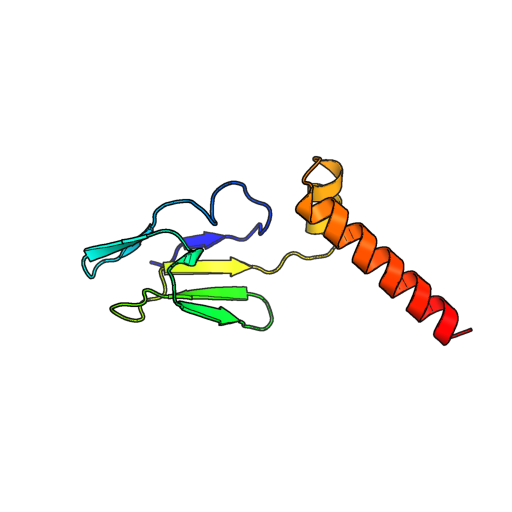 . HIS A 1 87 ? -22.078 -0.966 14.887 1.00 74.88 87 HIS A O 1
ATOM 678 N N . ARG A 1 88 ? -20.077 -0.918 15.897 1.00 73.62 88 ARG A N 1
ATOM 679 C CA . ARG A 1 88 ? -20.575 -1.386 17.200 1.00 73.62 88 ARG A CA 1
ATOM 680 C C . ARG A 1 88 ? -21.620 -0.447 17.812 1.00 73.62 88 ARG A C 1
ATOM 682 O O . ARG A 1 88 ? -22.526 -0.917 18.483 1.00 73.62 88 ARG A O 1
ATOM 689 N N . LYS A 1 89 ? -21.486 0.866 17.607 1.00 63.25 89 LYS A N 1
ATOM 690 C CA . LYS A 1 89 ? -22.445 1.865 18.110 1.00 63.25 89 LYS A CA 1
ATOM 691 C C . LYS A 1 89 ? -23.714 1.964 17.265 1.00 63.25 89 LYS A C 1
ATOM 693 O O . LYS A 1 89 ? -24.699 2.484 17.761 1.00 63.25 89 LYS A O 1
ATOM 698 N N . ALA A 1 90 ? -23.676 1.536 16.004 1.00 62.34 90 ALA A N 1
ATOM 699 C CA . ALA A 1 90 ? -24.833 1.569 15.109 1.00 62.34 90 ALA A CA 1
ATOM 700 C C . ALA A 1 90 ? -25.782 0.370 15.306 1.00 62.34 90 ALA A C 1
ATOM 702 O O . ALA A 1 90 ? -26.949 0.459 14.939 1.00 62.34 90 ALA A O 1
ATOM 703 N N . ASP A 1 91 ? -25.280 -0.728 15.877 1.00 57.97 91 ASP A N 1
ATOM 704 C CA . ASP A 1 91 ? -26.041 -1.945 16.206 1.00 57.97 91 ASP A CA 1
ATOM 705 C C . ASP A 1 91 ? -26.652 -1.919 17.627 1.00 57.97 91 ASP A C 1
ATOM 707 O O . ASP A 1 91 ? -27.380 -2.833 18.011 1.00 57.97 91 ASP A O 1
ATOM 711 N N . GLN A 1 92 ? -26.357 -0.879 18.419 1.00 51.66 92 GLN A N 1
ATOM 712 C CA . GLN A 1 92 ? -26.772 -0.727 19.820 1.00 51.66 92 GLN A CA 1
ATOM 713 C C . GLN A 1 92 ? -27.832 0.364 19.991 1.00 51.66 92 GLN A C 1
ATOM 715 O O . GLN A 1 92 ? -28.751 0.147 20.814 1.00 51.66 92 GLN A O 1
#

Secondary structure (DSSP, 8-state):
--EEES-TT-TTTTTSPEEPTTS-EE-GGGSEEEE-SSEEEEE-TTT--EEEEEEPPPHHHHHHHHHTT-HHHHHHHHHHHHHHHHHHHH--

Radius of gyration: 16.39 Å; chains: 1; bounding box: 40×19×43 Å